Protein AF-A0A8B4BWF8-F1 (afdb_monomer_lite)

Secondary structure (DSSP, 8-state):
--TTHHHHTHHHH-TTS-SS-HHHHHHHHHHHHHHTT-TTTTSHHHHHHHHHHHHHHHHHHHTT---S---

InterPro domains:
  IPR004291 Transposase IS66, central domain [PF03050] (1-48)
  IPR052344 Transposase-related protein [PTHR33678] (1-65)

Structure (mmCIF, N/CA/C/O backbone):
data_AF-A0A8B4BWF8-F1
#
_entry.id   AF-A0A8B4BWF8-F1
#
loop_
_atom_site.group_PDB
_atom_site.id
_atom_site.type_symbol
_atom_site.label_atom_id
_atom_site.label_alt_id
_atom_site.label_comp_id
_atom_site.label_asym_id
_atom_site.label_entity_id
_atom_site.label_seq_id
_atom_site.pdbx_PDB_ins_code
_atom_site.Cartn_x
_atom_site.Cart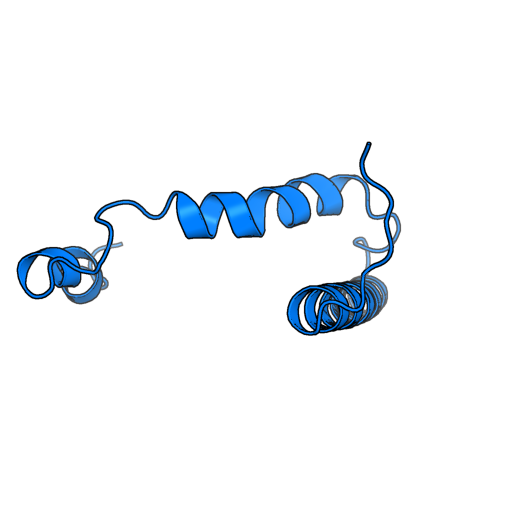n_y
_atom_site.Cartn_z
_atom_site.occupancy
_atom_site.B_iso_or_equiv
_atom_site.auth_seq_id
_atom_site.auth_comp_id
_atom_site.auth_asym_id
_atom_site.auth_atom_id
_atom_site.pdbx_PDB_model_num
ATOM 1 N N . MET A 1 1 ? -5.646 -21.492 -11.334 1.00 46.41 1 MET A N 1
ATOM 2 C CA . MET A 1 1 ? -6.599 -20.636 -10.584 1.00 46.41 1 MET A CA 1
ATOM 3 C C . MET A 1 1 ? -7.379 -21.378 -9.481 1.00 46.41 1 MET A C 1
ATOM 5 O O . MET A 1 1 ? -8.066 -20.724 -8.715 1.00 46.41 1 MET A O 1
ATOM 9 N N . LEU A 1 2 ? -7.238 -22.706 -9.324 1.00 55.00 2 LEU A N 1
ATOM 10 C CA . LEU A 1 2 ? -8.050 -23.532 -8.405 1.00 55.00 2 LEU A CA 1
ATOM 11 C C . LEU A 1 2 ? -7.420 -23.841 -7.030 1.00 55.00 2 LEU A C 1
ATOM 13 O O . LEU A 1 2 ? -8.061 -24.474 -6.205 1.00 55.00 2 LEU A O 1
ATOM 17 N N . ASN A 1 3 ? -6.190 -23.401 -6.745 1.00 64.19 3 ASN A N 1
ATOM 18 C CA . ASN A 1 3 ? -5.471 -23.826 -5.529 1.00 64.19 3 ASN A CA 1
ATOM 19 C C . ASN A 1 3 ? -5.643 -22.887 -4.314 1.00 64.19 3 ASN A C 1
ATOM 21 O O . ASN A 1 3 ? -4.968 -23.036 -3.303 1.00 64.19 3 ASN A O 1
ATOM 25 N N . ARG A 1 4 ? -6.518 -21.876 -4.410 1.00 64.31 4 ARG A N 1
ATOM 26 C CA . ARG A 1 4 ? -6.702 -20.833 -3.376 1.00 64.31 4 ARG A CA 1
ATOM 27 C C . ARG A 1 4 ? -8.052 -20.903 -2.655 1.00 64.31 4 ARG A C 1
ATOM 29 O O . ARG A 1 4 ? -8.406 -19.991 -1.914 1.00 64.31 4 ARG A O 1
ATOM 36 N N . VAL A 1 5 ? -8.784 -22.000 -2.851 1.00 70.44 5 VAL A N 1
ATOM 37 C CA . VAL A 1 5 ? -10.151 -22.215 -2.343 1.00 70.44 5 VAL A CA 1
ATOM 38 C C . VAL A 1 5 ? -10.224 -22.096 -0.819 1.00 70.44 5 VAL A C 1
ATOM 40 O O . VAL A 1 5 ? -11.196 -21.561 -0.301 1.00 70.44 5 VAL A O 1
ATOM 43 N N . ASN A 1 6 ? -9.182 -22.518 -0.102 1.00 71.38 6 ASN A N 1
ATOM 44 C CA . ASN A 1 6 ? -9.152 -22.435 1.360 1.00 71.38 6 ASN A CA 1
ATOM 45 C C . ASN A 1 6 ? -9.104 -20.985 1.869 1.00 71.38 6 ASN A C 1
ATOM 47 O O . ASN A 1 6 ? -9.747 -20.676 2.864 1.00 71.38 6 ASN A O 1
ATOM 51 N N . GLY A 1 7 ? -8.411 -20.084 1.162 1.00 71.75 7 GLY A N 1
ATOM 52 C CA . GLY A 1 7 ? -8.393 -18.657 1.505 1.00 71.75 7 GLY A CA 1
ATOM 53 C C . GLY A 1 7 ? -9.715 -17.965 1.174 1.00 71.75 7 GLY A C 1
ATOM 54 O O . GLY A 1 7 ? -10.213 -17.178 1.966 1.00 71.75 7 GLY A O 1
ATOM 55 N N . LEU A 1 8 ? -10.329 -18.330 0.044 1.00 70.38 8 LEU A N 1
ATOM 56 C CA . LEU A 1 8 ? -11.652 -17.832 -0.346 1.00 70.38 8 LEU A CA 1
ATOM 57 C C . LEU A 1 8 ? -12.776 -18.330 0.566 1.00 70.38 8 LEU A C 1
ATOM 59 O O . LEU A 1 8 ? -13.810 -17.699 0.597 1.00 70.38 8 LEU A O 1
ATOM 63 N N . LYS A 1 9 ? -12.616 -19.436 1.298 1.00 74.44 9 LYS A N 1
ATOM 64 C CA . LYS A 1 9 ? -13.631 -19.933 2.245 1.00 74.44 9 LYS A CA 1
ATOM 65 C C . LYS A 1 9 ? -13.426 -19.436 3.677 1.00 74.44 9 LYS A C 1
ATOM 67 O O . LYS A 1 9 ? -14.248 -19.745 4.531 1.00 74.44 9 LYS A O 1
ATOM 72 N N . ALA A 1 10 ? -12.359 -18.686 3.955 1.00 73.75 10 ALA A N 1
ATOM 73 C CA . ALA A 1 10 ? -12.033 -18.242 5.310 1.00 73.75 10 ALA A CA 1
ATOM 74 C C . ALA A 1 10 ? -13.140 -17.369 5.930 1.00 73.75 10 ALA A C 1
ATOM 76 O O . ALA A 1 10 ? -13.430 -17.520 7.114 1.00 73.75 10 ALA A O 1
ATOM 77 N N . PHE A 1 11 ? -13.834 -16.564 5.117 1.00 70.75 11 PHE A N 1
ATOM 78 C CA . PHE A 1 11 ? -14.974 -15.753 5.564 1.00 70.75 11 PHE A CA 1
ATOM 79 C C . PHE A 1 11 ? -16.173 -16.583 6.058 1.00 70.75 11 PHE A C 1
ATOM 81 O O . PHE A 1 11 ? -16.995 -16.083 6.817 1.00 70.75 11 PHE A O 1
ATOM 88 N N . LEU A 1 12 ? -16.296 -17.855 5.648 1.00 78.12 12 LEU A N 1
ATOM 89 C CA . LEU A 1 12 ? -17.368 -18.743 6.124 1.00 78.12 12 LEU A CA 1
ATOM 90 C C . LEU A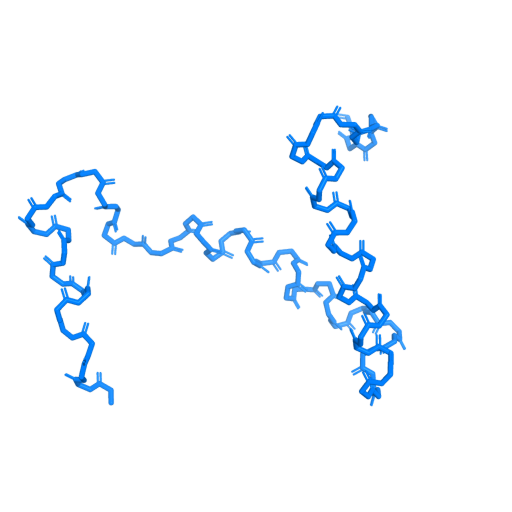 1 12 ? -17.132 -19.198 7.570 1.00 78.12 12 LEU A C 1
ATOM 92 O O . LEU A 1 12 ? -18.086 -19.555 8.256 1.00 78.12 12 LEU A O 1
ATOM 96 N N . ASN A 1 13 ? -15.872 -19.206 8.014 1.00 79.00 13 ASN A N 1
ATOM 97 C CA . ASN A 1 13 ? -15.473 -19.650 9.350 1.00 79.00 13 ASN A CA 1
ATOM 98 C C . ASN A 1 13 ? -15.211 -18.477 10.308 1.00 79.00 13 ASN A C 1
ATOM 100 O O . ASN A 1 13 ? -15.288 -18.664 11.520 1.00 79.00 13 ASN A O 1
ATOM 104 N N . ASP A 1 14 ? -14.904 -17.286 9.785 1.00 72.12 14 ASP A N 1
ATOM 105 C CA . ASP A 1 14 ? -14.677 -16.072 10.569 1.00 72.12 14 ASP A CA 1
ATOM 106 C C . ASP A 1 14 ? -15.387 -14.874 9.921 1.00 72.12 14 ASP A C 1
ATOM 108 O O . ASP A 1 14 ? -14.966 -14.364 8.883 1.00 72.12 14 ASP A O 1
ATOM 112 N N . GLY A 1 15 ? -16.466 -14.411 10.560 1.00 73.38 15 GLY A N 1
ATOM 113 C CA . GLY A 1 15 ? -17.278 -13.280 10.097 1.00 73.38 15 GLY A CA 1
ATOM 114 C C . GLY A 1 15 ? -16.613 -11.908 10.247 1.00 73.38 15 GLY A C 1
ATOM 115 O O . GLY A 1 15 ? -17.227 -10.902 9.915 1.00 73.38 15 GLY A O 1
ATOM 116 N N . ARG A 1 16 ? -15.379 -11.845 10.764 1.00 76.38 16 ARG A N 1
ATOM 117 C CA . ARG A 1 16 ? -14.556 -10.623 10.766 1.00 76.38 16 ARG A CA 1
ATOM 118 C C . ARG A 1 16 ? -13.813 -10.416 9.448 1.00 76.38 16 ARG A C 1
ATOM 120 O O . ARG A 1 16 ? -13.209 -9.365 9.253 1.00 76.38 16 ARG A O 1
ATOM 127 N N . ILE A 1 17 ? -13.798 -11.430 8.583 1.00 71.50 17 ILE A N 1
ATOM 128 C CA . ILE A 1 17 ? -13.134 -11.383 7.286 1.00 71.50 17 ILE A CA 1
ATOM 129 C C . ILE A 1 17 ? -14.159 -10.935 6.248 1.00 71.50 17 ILE A C 1
ATOM 131 O O . ILE A 1 17 ? -15.132 -11.638 5.978 1.00 71.50 17 ILE A O 1
ATOM 135 N N . GLU A 1 18 ? -13.9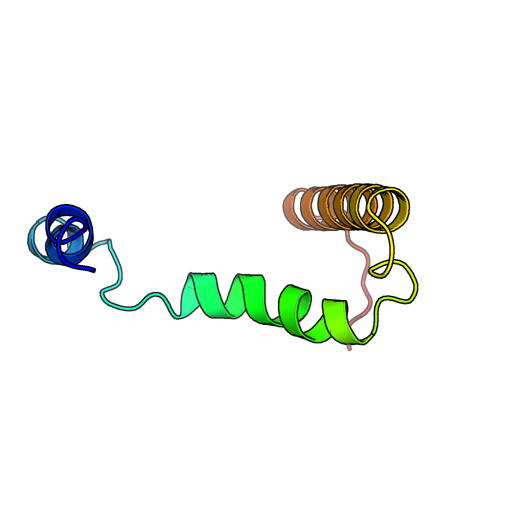13 -9.773 5.652 1.00 72.19 18 GLU A N 1
ATOM 136 C CA . GLU A 1 18 ? -14.714 -9.266 4.540 1.00 72.19 18 GLU A CA 1
ATOM 137 C C . GLU A 1 18 ? -14.658 -10.238 3.348 1.00 72.19 18 GLU A C 1
ATOM 139 O O . GLU A 1 18 ? -13.600 -10.762 2.988 1.00 72.19 18 GLU A O 1
ATOM 144 N N . ILE A 1 19 ? -15.819 -10.496 2.736 1.00 76.69 19 ILE A N 1
ATOM 145 C CA . ILE A 1 19 ? -15.953 -11.371 1.554 1.00 76.69 19 ILE A CA 1
ATOM 146 C C . ILE A 1 19 ? -15.233 -10.772 0.345 1.00 76.69 19 ILE A C 1
ATOM 148 O O . ILE A 1 19 ? -14.749 -11.500 -0.528 1.00 76.69 19 ILE A O 1
ATOM 152 N N . ASP A 1 20 ? -15.186 -9.444 0.284 1.00 74.81 20 ASP A N 1
ATOM 153 C CA . ASP A 1 20 ? -14.558 -8.710 -0.794 1.00 74.81 20 ASP A CA 1
ATOM 154 C C . ASP A 1 20 ? -13.157 -8.213 -0.417 1.00 74.81 20 ASP A C 1
ATOM 156 O O . ASP A 1 20 ? -12.785 -8.046 0.742 1.00 74.81 20 ASP A O 1
ATOM 160 N N . ASN A 1 21 ? -12.345 -7.992 -1.447 1.00 79.31 21 ASN A N 1
ATOM 161 C CA . ASN A 1 21 ? -11.002 -7.445 -1.305 1.00 79.31 21 ASN A CA 1
ATOM 162 C C . ASN A 1 21 ? -10.991 -5.915 -1.481 1.00 79.31 21 ASN A C 1
ATOM 164 O O . ASN A 1 21 ? -9.938 -5.330 -1.736 1.00 79.31 21 ASN A O 1
ATOM 168 N N . ASN A 1 22 ? -12.149 -5.248 -1.405 1.00 80.44 22 ASN A N 1
ATOM 169 C CA . ASN A 1 22 ? -12.292 -3.859 -1.837 1.00 80.44 22 ASN A CA 1
ATOM 170 C C . ASN A 1 22 ? -11.444 -2.910 -0.981 1.00 80.44 22 ASN A C 1
ATOM 172 O O . ASN A 1 22 ? -10.898 -1.936 -1.494 1.00 80.44 22 ASN A O 1
ATOM 176 N N . LEU A 1 23 ? -11.260 -3.222 0.307 1.00 78.06 23 LEU A N 1
ATOM 177 C CA . LEU A 1 23 ? -10.393 -2.458 1.205 1.00 78.06 23 LEU A CA 1
ATOM 178 C C . LEU A 1 23 ? -8.921 -2.513 0.773 1.00 78.06 23 LEU A C 1
ATOM 180 O O . LEU A 1 23 ? -8.270 -1.474 0.651 1.00 78.06 23 LEU A O 1
ATOM 184 N N . ALA A 1 24 ? -8.398 -3.709 0.498 1.00 79.56 24 ALA A N 1
ATOM 185 C CA . ALA A 1 24 ? -7.013 -3.859 0.062 1.00 79.56 24 ALA A CA 1
ATOM 186 C C . ALA A 1 24 ? -6.811 -3.309 -1.358 1.00 79.56 24 ALA A C 1
ATOM 188 O O . ALA A 1 24 ? -5.782 -2.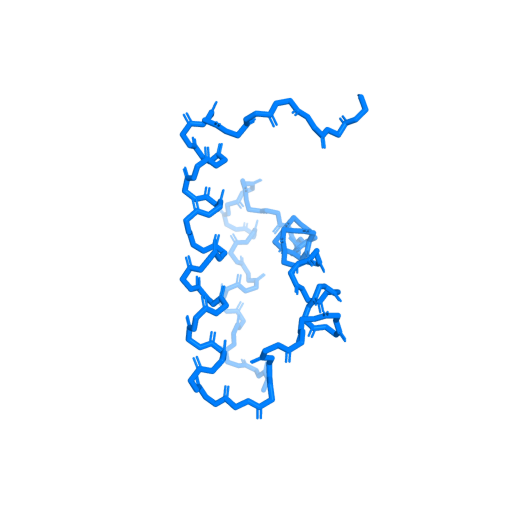697 -1.649 1.00 79.56 24 ALA A O 1
ATOM 189 N N . GLU A 1 25 ? -7.804 -3.471 -2.237 1.00 81.50 25 GLU A N 1
ATOM 190 C CA . GLU A 1 25 ? -7.792 -2.857 -3.563 1.00 81.50 25 GLU A CA 1
ATOM 191 C C . GLU A 1 25 ? -7.780 -1.333 -3.477 1.00 81.50 25 GLU A C 1
ATOM 193 O O . GLU A 1 25 ? -6.978 -0.702 -4.160 1.00 81.50 25 GLU A O 1
ATOM 198 N N . ASN A 1 26 ? -8.597 -0.729 -2.611 1.00 82.25 26 ASN A N 1
ATOM 199 C CA . ASN A 1 26 ? -8.578 0.713 -2.376 1.00 82.25 26 ASN A CA 1
ATOM 200 C C . ASN A 1 26 ? -7.238 1.195 -1.818 1.00 82.25 26 ASN A C 1
ATOM 202 O O . ASN A 1 26 ? -6.761 2.245 -2.243 1.00 82.25 26 ASN A O 1
ATOM 206 N N . ALA A 1 27 ? -6.605 0.431 -0.925 1.00 79.38 27 ALA A N 1
ATOM 207 C CA . ALA A 1 27 ? -5.291 0.773 -0.384 1.00 79.38 27 ALA A CA 1
ATOM 208 C C . ALA A 1 27 ? -4.194 0.774 -1.468 1.00 79.38 27 ALA A C 1
ATOM 210 O O . ALA A 1 27 ? -3.331 1.653 -1.486 1.00 79.38 27 ALA A O 1
ATOM 211 N N . ILE A 1 28 ? -4.239 -0.167 -2.419 1.00 78.44 28 ILE A N 1
ATOM 212 C CA . ILE A 1 28 ? -3.231 -0.263 -3.487 1.00 78.44 28 ILE A CA 1
ATOM 213 C C . ILE A 1 28 ? -3.555 0.602 -4.718 1.00 78.44 28 ILE A C 1
ATOM 215 O O . ILE A 1 28 ? -2.647 0.966 -5.468 1.00 78.44 28 ILE A O 1
ATOM 219 N N . ARG A 1 29 ? -4.822 0.981 -4.924 1.00 79.56 29 ARG A N 1
ATOM 220 C CA . ARG A 1 29 ? -5.307 1.803 -6.049 1.00 79.56 29 ARG A CA 1
ATOM 221 C C . ARG A 1 29 ? -4.517 3.108 -6.265 1.00 79.56 29 ARG A C 1
ATOM 223 O O . ARG A 1 29 ? -4.079 3.312 -7.399 1.00 79.56 29 ARG A O 1
ATOM 230 N N . PRO A 1 30 ? -4.241 3.960 -5.254 1.00 72.81 30 PRO A N 1
ATOM 231 C CA . PRO A 1 30 ? -3.450 5.180 -5.456 1.00 72.81 30 PRO A CA 1
ATOM 232 C C . PRO A 1 30 ? -2.004 4.885 -5.875 1.00 72.81 30 PRO A C 1
ATOM 234 O O . PRO A 1 30 ? -1.451 5.593 -6.714 1.00 72.81 30 PRO A O 1
ATOM 237 N N . ASN A 1 31 ? -1.415 3.797 -5.372 1.00 68.62 31 ASN A N 1
ATOM 238 C CA . ASN A 1 31 ? -0.077 3.366 -5.771 1.00 68.62 31 ASN A CA 1
ATOM 239 C C . ASN A 1 31 ? -0.054 2.873 -7.224 1.00 68.62 31 ASN A C 1
ATOM 241 O O . ASN A 1 31 ? 0.851 3.211 -7.980 1.00 68.62 31 ASN A O 1
ATOM 245 N N . VAL A 1 32 ? -1.056 2.098 -7.648 1.00 70.62 32 VAL A N 1
ATOM 246 C CA . VAL A 1 32 ? -1.145 1.568 -9.021 1.00 70.62 32 VAL A CA 1
ATOM 247 C C . VAL A 1 32 ? -1.403 2.678 -10.039 1.00 70.62 32 VAL A C 1
ATOM 249 O O . VAL A 1 32 ? -0.777 2.683 -11.097 1.00 70.62 32 VAL A O 1
ATOM 252 N N . ILE A 1 33 ? -2.267 3.643 -9.714 1.00 72.38 33 ILE A N 1
ATOM 253 C CA . ILE A 1 33 ? -2.516 4.819 -10.560 1.00 72.38 33 ILE A CA 1
ATOM 254 C C . ILE A 1 33 ? -1.263 5.709 -10.616 1.00 72.38 33 ILE A C 1
ATOM 256 O O . ILE A 1 33 ? -0.863 6.144 -11.697 1.00 72.38 33 ILE A O 1
ATOM 260 N N . GLY A 1 34 ? -0.591 5.910 -9.476 1.00 66.75 34 GLY A N 1
ATOM 261 C CA . GLY A 1 34 ? 0.646 6.686 -9.368 1.00 66.75 34 GLY A CA 1
ATOM 262 C C . GLY A 1 34 ? 1.808 6.119 -10.186 1.00 66.75 34 GLY A C 1
ATOM 263 O O . GLY A 1 34 ? 2.524 6.890 -10.820 1.00 66.75 34 GLY A O 1
ATOM 264 N N . ARG A 1 3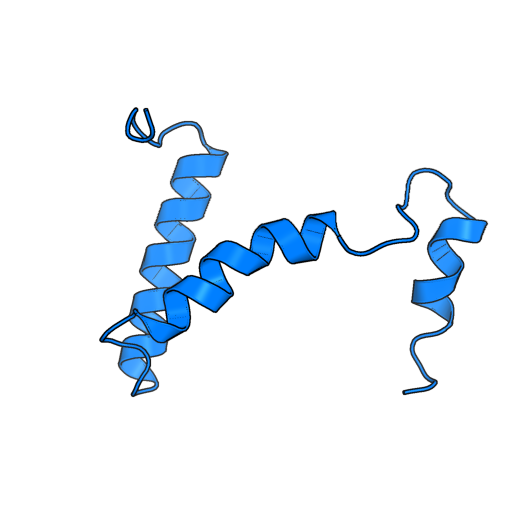5 ? 1.949 4.786 -10.283 1.00 62.94 35 ARG A N 1
ATOM 265 C CA . ARG A 1 35 ? 3.001 4.120 -11.088 1.00 62.94 35 ARG A CA 1
ATOM 266 C C . ARG A 1 35 ? 3.052 4.580 -12.542 1.00 62.94 35 ARG A C 1
ATOM 268 O O . ARG A 1 35 ? 4.141 4.653 -13.101 1.00 62.94 35 ARG A O 1
ATOM 275 N N . LYS A 1 36 ? 1.907 4.919 -13.144 1.00 57.62 36 LYS A N 1
ATOM 276 C CA . LYS A 1 36 ? 1.837 5.419 -14.528 1.00 57.62 36 LYS A CA 1
ATOM 277 C C . LYS A 1 36 ? 2.407 6.840 -14.674 1.00 57.62 36 LYS A C 1
ATOM 279 O O . LYS A 1 36 ? 2.797 7.221 -15.770 1.00 57.62 36 LYS A O 1
ATOM 284 N N . ASN A 1 37 ? 2.477 7.595 -13.576 1.00 58.03 37 ASN A N 1
ATOM 285 C CA . ASN A 1 37 ? 2.994 8.963 -13.500 1.00 58.03 37 ASN A CA 1
ATOM 286 C C . ASN A 1 37 ? 4.386 9.049 -12.836 1.00 58.03 37 ASN A C 1
ATOM 288 O O . ASN A 1 37 ? 4.977 10.123 -12.749 1.00 58.03 37 ASN A O 1
ATOM 292 N N . TRP A 1 38 ? 4.919 7.931 -12.331 1.00 66.44 38 TRP A N 1
ATOM 293 C CA . TRP A 1 38 ? 6.231 7.883 -11.692 1.00 66.44 38 TRP A CA 1
ATOM 294 C C . TRP A 1 38 ? 7.335 7.792 -12.746 1.00 66.44 38 TRP A C 1
ATOM 296 O O . TRP A 1 38 ? 7.622 6.713 -13.267 1.00 66.44 38 TRP A O 1
ATOM 306 N N . LEU A 1 39 ? 7.992 8.929 -12.992 1.00 60.44 39 LEU A N 1
ATOM 307 C CA . LEU A 1 39 ? 9.110 9.124 -13.931 1.00 60.44 39 LEU A CA 1
ATOM 308 C C . LEU A 1 39 ? 10.279 8.126 -13.767 1.00 60.44 39 LEU A C 1
ATOM 310 O O . LEU A 1 39 ? 11.089 7.982 -14.675 1.00 60.44 39 LEU A O 1
ATOM 314 N N . LEU A 1 40 ? 10.365 7.417 -12.636 1.00 57.97 40 LEU A N 1
ATOM 315 C CA . LEU A 1 40 ? 11.459 6.502 -12.288 1.00 57.97 40 LEU A CA 1
ATOM 316 C C . LEU A 1 40 ? 11.115 5.007 -12.447 1.00 57.97 40 LEU A C 1
ATOM 318 O O . LEU A 1 40 ? 11.941 4.159 -12.135 1.00 57.97 40 LEU A O 1
ATOM 322 N N . SER A 1 41 ? 9.932 4.636 -12.948 1.00 56.84 41 SER A N 1
ATOM 323 C CA . SER A 1 41 ? 9.517 3.216 -13.012 1.00 56.84 41 SER A CA 1
ATOM 324 C C . SER A 1 41 ? 10.057 2.433 -14.224 1.00 56.84 41 SER A C 1
ATOM 326 O O . SER A 1 41 ? 9.618 1.312 -14.466 1.00 56.84 41 SER A O 1
ATOM 328 N N . VAL A 1 42 ? 10.981 3.007 -15.005 1.00 64.25 42 VAL A N 1
ATOM 329 C CA . VAL A 1 42 ? 11.459 2.428 -16.280 1.00 64.25 42 VAL A CA 1
ATOM 330 C C . VAL A 1 42 ? 12.656 1.481 -16.093 1.00 64.25 42 VAL A C 1
ATOM 332 O O . VAL A 1 42 ? 12.904 0.630 -16.942 1.00 64.25 42 VAL A O 1
ATOM 335 N N . CYS A 1 43 ? 13.386 1.574 -14.976 1.00 70.50 43 CYS A N 1
ATOM 336 C CA . CYS A 1 43 ? 14.529 0.704 -14.677 1.00 70.50 43 CYS A CA 1
ATOM 337 C C . CYS A 1 43 ? 14.451 0.112 -13.260 1.00 70.50 43 CYS A C 1
ATOM 339 O O . CYS A 1 43 ? 13.836 0.694 -12.367 1.00 70.50 43 CYS A O 1
ATOM 341 N N . GLU A 1 44 ? 15.101 -1.036 -13.030 1.00 74.31 44 GLU A N 1
ATOM 342 C CA . GLU A 1 44 ? 15.107 -1.731 -11.727 1.00 74.31 44 GLU A CA 1
ATOM 343 C C . GLU A 1 44 ? 15.626 -0.829 -10.592 1.00 74.31 44 GLU A C 1
ATOM 345 O O . GLU A 1 44 ? 15.086 -0.824 -9.485 1.00 74.31 44 GLU A O 1
ATOM 350 N N . ALA A 1 45 ? 16.643 -0.011 -10.882 1.00 72.56 45 ALA A N 1
ATOM 351 C CA . ALA A 1 45 ? 17.191 0.955 -9.936 1.00 72.56 45 ALA A CA 1
ATOM 352 C C . ALA A 1 45 ? 16.165 2.037 -9.558 1.00 72.56 45 ALA A C 1
ATOM 354 O O . ALA A 1 45 ? 15.988 2.342 -8.379 1.00 72.56 45 ALA A O 1
ATOM 355 N N . GLY A 1 46 ? 15.439 2.574 -10.539 1.00 69.94 46 GLY A N 1
ATOM 356 C CA . GLY A 1 46 ? 14.398 3.569 -10.305 1.00 69.94 46 GLY A CA 1
ATOM 357 C C . GLY A 1 46 ? 13.181 2.984 -9.581 1.00 69.94 46 GLY A C 1
ATOM 358 O O . GLY A 1 46 ? 12.629 3.634 -8.696 1.00 69.94 46 GLY A O 1
ATOM 359 N N . ALA A 1 47 ? 12.837 1.719 -9.844 1.00 73.31 47 ALA A N 1
ATOM 360 C CA . ALA A 1 47 ? 11.815 0.996 -9.092 1.00 73.31 47 ALA A CA 1
ATOM 361 C C . ALA A 1 47 ? 12.198 0.832 -7.610 1.00 73.31 47 ALA A C 1
ATOM 363 O O . ALA A 1 47 ? 11.361 1.074 -6.740 1.00 73.31 47 ALA A O 1
ATOM 364 N N . LYS A 1 48 ? 13.461 0.494 -7.304 1.00 76.69 48 LYS A N 1
ATOM 365 C CA . LYS A 1 48 ? 13.956 0.391 -5.917 1.00 76.69 48 LYS A CA 1
ATOM 366 C C . LYS A 1 48 ? 13.863 1.720 -5.171 1.00 76.69 48 LYS A C 1
ATOM 368 O O . LYS A 1 48 ? 13.344 1.749 -4.059 1.00 76.69 48 LYS A O 1
ATOM 373 N N . VAL A 1 49 ? 14.309 2.816 -5.786 1.00 76.50 49 VAL A N 1
ATOM 374 C CA . VAL A 1 49 ? 14.218 4.158 -5.182 1.00 76.50 49 VAL A CA 1
ATOM 375 C C . VAL A 1 49 ? 12.762 4.523 -4.893 1.00 76.50 49 VAL A C 1
ATOM 377 O O . VAL A 1 49 ? 12.441 5.006 -3.811 1.00 76.50 49 VAL A O 1
ATOM 380 N N . ASN A 1 50 ? 11.862 4.214 -5.823 1.00 73.38 50 ASN A N 1
ATOM 381 C CA . ASN A 1 50 ? 10.444 4.504 -5.674 1.00 73.38 50 ASN A CA 1
ATOM 382 C C . ASN A 1 50 ? 9.799 3.714 -4.5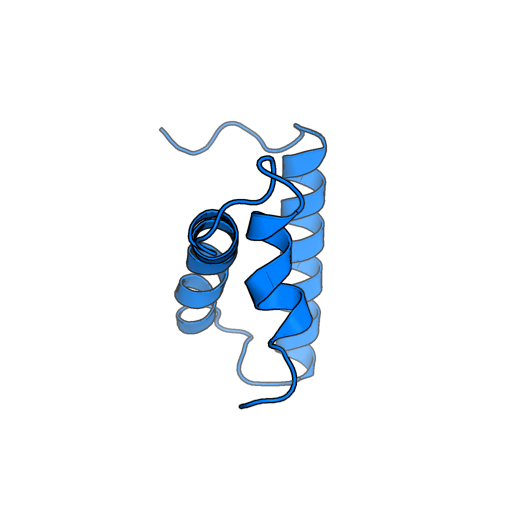21 1.00 73.38 50 ASN A C 1
ATOM 384 O O . ASN A 1 50 ? 9.066 4.278 -3.712 1.00 73.38 50 ASN A O 1
ATOM 388 N N . VAL A 1 51 ? 10.137 2.425 -4.387 1.00 81.06 51 VAL A N 1
ATOM 389 C CA . VAL A 1 51 ? 9.702 1.584 -3.257 1.00 81.06 51 VAL A CA 1
ATOM 390 C C . VAL A 1 51 ? 10.194 2.145 -1.922 1.00 81.06 51 VAL A C 1
ATOM 392 O O . VAL A 1 51 ? 9.428 2.170 -0.961 1.00 81.06 51 VAL A O 1
ATOM 395 N N . ILE A 1 52 ? 11.434 2.637 -1.854 1.00 81.88 52 ILE A N 1
ATOM 396 C CA . ILE A 1 52 ? 11.988 3.242 -0.635 1.00 81.88 52 ILE A CA 1
ATOM 397 C C . ILE A 1 52 ? 11.222 4.522 -0.272 1.00 81.88 52 ILE A C 1
ATOM 399 O O . ILE A 1 52 ? 10.785 4.664 0.869 1.00 81.88 52 ILE A O 1
ATOM 403 N N . CYS A 1 53 ? 10.991 5.422 -1.233 1.00 80.38 53 CYS A N 1
ATOM 404 C CA . CYS A 1 53 ? 10.224 6.649 -1.004 1.00 80.38 53 CYS A CA 1
ATOM 405 C C . CYS A 1 53 ? 8.794 6.361 -0.519 1.00 80.38 53 CYS A C 1
ATOM 407 O O . CYS A 1 53 ? 8.330 6.988 0.433 1.00 80.38 53 CYS A O 1
ATOM 409 N N . LEU A 1 54 ? 8.113 5.387 -1.129 1.00 79.38 54 LEU A N 1
ATOM 410 C CA . LEU A 1 54 ? 6.768 4.967 -0.721 1.00 79.38 54 LEU A CA 1
ATOM 411 C C . LEU A 1 54 ? 6.755 4.362 0.676 1.00 79.38 54 LEU A C 1
ATOM 413 O O . LEU A 1 54 ? 5.905 4.726 1.479 1.00 79.38 54 LEU A O 1
ATOM 417 N N . SER A 1 55 ? 7.723 3.498 0.982 1.00 83.00 55 SER A N 1
ATOM 418 C CA . SER A 1 55 ? 7.837 2.862 2.298 1.00 83.00 55 SER A CA 1
ATOM 419 C C . SER A 1 55 ? 8.033 3.904 3.399 1.00 83.00 55 SER A C 1
ATOM 421 O O . SER A 1 55 ? 7.398 3.820 4.449 1.00 83.00 55 SER A O 1
ATOM 423 N N . ILE A 1 56 ? 8.860 4.928 3.156 1.00 83.81 56 ILE A N 1
ATOM 424 C CA . ILE A 1 56 ? 9.061 6.041 4.095 1.00 83.81 56 ILE A CA 1
ATOM 425 C C . ILE A 1 56 ? 7.772 6.857 4.245 1.00 83.81 56 ILE A C 1
ATOM 427 O O . ILE A 1 56 ? 7.362 7.144 5.369 1.00 83.81 56 ILE A O 1
ATOM 431 N N . ALA A 1 57 ? 7.103 7.197 3.140 1.00 80.56 57 ALA A N 1
ATOM 432 C CA . ALA A 1 57 ? 5.847 7.944 3.175 1.00 80.56 57 ALA A CA 1
ATOM 433 C C . ALA A 1 57 ? 4.733 7.181 3.919 1.00 80.56 57 ALA A C 1
ATOM 435 O O . ALA A 1 57 ? 3.984 7.772 4.694 1.00 80.56 57 ALA A O 1
ATOM 436 N N . GLU A 1 58 ? 4.635 5.868 3.722 1.00 80.38 58 GLU A N 1
ATOM 437 C CA . GLU A 1 58 ? 3.655 4.994 4.373 1.00 80.38 58 GLU A CA 1
ATOM 438 C C . GLU A 1 58 ? 3.970 4.779 5.859 1.00 80.38 58 GLU A C 1
ATOM 440 O O . GLU A 1 58 ? 3.071 4.826 6.704 1.00 80.38 58 GLU A O 1
ATOM 445 N N . THR A 1 59 ? 5.255 4.673 6.206 1.00 82.62 59 THR A N 1
ATOM 446 C CA . THR A 1 59 ? 5.718 4.649 7.601 1.00 82.62 59 THR A CA 1
ATOM 447 C C . THR A 1 59 ? 5.410 5.974 8.300 1.00 82.62 59 THR A C 1
ATOM 449 O O . THR A 1 59 ? 4.933 5.981 9.433 1.00 82.62 59 THR A O 1
ATOM 452 N N . ALA A 1 60 ? 5.615 7.109 7.629 1.00 81.19 60 ALA A N 1
ATOM 453 C CA . ALA A 1 60 ? 5.293 8.425 8.173 1.00 81.19 60 ALA A CA 1
ATOM 454 C C . ALA A 1 60 ? 3.776 8.625 8.354 1.00 81.19 60 ALA A C 1
ATOM 456 O O . ALA A 1 60 ? 3.360 9.190 9.363 1.00 81.19 60 ALA A O 1
ATOM 457 N N . LYS A 1 61 ? 2.940 8.114 7.436 1.00 77.25 61 LYS A N 1
ATOM 458 C CA . LYS A 1 61 ? 1.472 8.099 7.595 1.00 77.25 61 LYS A CA 1
ATOM 459 C C . LYS A 1 61 ? 1.036 7.245 8.784 1.00 77.25 61 LYS A C 1
ATOM 461 O O . LYS A 1 61 ? 0.248 7.709 9.599 1.00 77.25 61 LYS A O 1
ATOM 466 N N . THR A 1 62 ? 1.576 6.034 8.908 1.00 80.19 62 THR A N 1
ATOM 467 C CA . THR A 1 62 ? 1.240 5.100 9.999 1.00 80.19 62 THR A CA 1
ATOM 468 C C . THR A 1 62 ? 1.625 5.655 11.371 1.00 80.19 62 THR A C 1
ATOM 470 O O . THR A 1 62 ? 0.900 5.459 12.339 1.00 80.19 62 THR A O 1
ATOM 473 N N . ASN A 1 63 ? 2.728 6.403 11.453 1.00 83.06 63 ASN A N 1
ATOM 474 C CA . ASN A 1 63 ? 3.153 7.068 12.686 1.00 83.06 63 ASN A CA 1
ATOM 475 C C . ASN A 1 63 ? 2.442 8.414 12.946 1.00 83.06 63 ASN A C 1
ATOM 477 O O . ASN A 1 63 ? 2.777 9.096 13.910 1.00 83.06 63 ASN A O 1
ATOM 481 N N . GLY A 1 64 ? 1.492 8.831 12.098 1.00 79.19 64 GLY A N 1
ATOM 482 C CA . GLY A 1 64 ? 0.779 10.108 12.244 1.00 79.19 64 GLY A CA 1
ATOM 483 C C . GLY A 1 64 ? 1.634 11.352 11.963 1.00 79.19 64 GLY A C 1
ATOM 484 O O . GLY A 1 64 ? 1.244 12.458 12.319 1.00 79.19 64 GLY A O 1
ATOM 485 N N . ILE A 1 65 ? 2.800 11.183 11.329 1.00 69.88 65 ILE A N 1
ATOM 486 C CA . ILE A 1 65 ? 3.802 12.240 11.091 1.00 69.88 65 ILE A CA 1
ATOM 487 C C . ILE A 1 65 ? 3.549 12.965 9.754 1.00 69.88 65 ILE A C 1
ATOM 489 O O . ILE A 1 65 ? 4.139 14.009 9.478 1.00 69.88 65 ILE A O 1
ATOM 493 N N . VAL A 1 66 ? 2.641 12.466 8.907 1.00 59.81 66 VAL A N 1
ATOM 494 C CA . VAL A 1 66 ? 2.296 13.157 7.656 1.00 59.81 66 VAL A CA 1
ATOM 495 C C . VAL A 1 66 ? 1.373 14.350 7.911 1.00 59.81 66 VAL A C 1
ATOM 497 O O . VAL A 1 66 ? 0.156 14.240 8.010 1.00 59.81 66 VAL A O 1
ATOM 500 N N . SER A 1 67 ? 2.057 15.492 8.004 1.00 48.19 67 SER A N 1
ATOM 501 C CA . SER A 1 67 ? 1.690 16.853 7.617 1.00 48.19 67 SER A CA 1
ATOM 502 C C . SER A 1 67 ? 0.401 16.994 6.806 1.00 48.19 67 SER A C 1
ATOM 504 O O . SER A 1 67 ? 0.262 16.454 5.708 1.00 48.19 67 SER A O 1
ATOM 506 N N . ILE A 1 68 ? -0.454 17.866 7.335 1.00 54.41 68 ILE A N 1
ATOM 507 C CA . ILE A 1 68 ? -1.514 18.625 6.671 1.00 54.41 68 ILE A CA 1
ATOM 508 C C . ILE A 1 68 ? -1.158 18.940 5.203 1.00 54.41 68 ILE A C 1
ATOM 510 O O . ILE A 1 68 ? -0.064 19.422 4.902 1.00 54.41 68 ILE A O 1
ATOM 514 N N . GLY A 1 69 ? -2.055 18.595 4.279 1.00 52.97 69 GLY A N 1
ATOM 515 C CA . GLY A 1 69 ? -1.782 18.683 2.842 1.00 52.97 69 GLY A CA 1
ATOM 516 C C . GLY A 1 69 ? -2.735 17.883 1.957 1.00 52.97 69 GLY A C 1
ATOM 517 O O . GLY A 1 69 ? -2.337 17.373 0.914 1.00 52.97 69 GLY A O 1
ATOM 518 N N . THR A 1 70 ? -3.991 17.723 2.359 1.00 40.81 70 THR A N 1
ATOM 519 C CA . THR A 1 70 ? -5.090 17.415 1.438 1.00 40.81 70 THR A CA 1
ATOM 520 C C . THR A 1 70 ? -6.315 18.107 2.016 1.00 40.81 70 THR A C 1
ATOM 522 O O . THR A 1 70 ? -6.886 17.577 2.956 1.00 40.81 70 THR A O 1
ATOM 525 N N . LEU A 1 71 ? -6.592 19.307 1.486 1.00 41.31 71 LEU A N 1
ATOM 526 C CA . LEU A 1 71 ? -7.776 20.160 1.687 1.00 41.31 71 LEU A CA 1
ATOM 527 C C . LEU A 1 71 ? -8.312 20.272 3.124 1.00 41.31 71 LEU A C 1
ATOM 529 O O . LEU A 1 71 ? -9.043 19.367 3.573 1.00 41.31 71 LEU A O 1
#

Foldseek 3Di:
DPPCVVVCCVCVVPVVDDNDPVVVCVVCVVVVVCCVVQPQNPDPVSVVVVVVVVVVVVVCVVVVNDDDDDD

pLDDT: mean 71.12, std 10.24, range [40.81, 83.81]

Organism: NCBI:txid1121088

Sequence (71 aa):
MLNRVNGLKAFLNDGRIEIDNNLAENAIRPNVIGRKNWLLSVCEAGAKVNVICLSIAETAKTNGIVSIGTL

Radius of gyration: 16.92 Å; chains: 1; bounding box: 35×44×29 Å